Protein AF-A0A8X8IAD1-F1 (afdb_monomer_lite)

Sequence (58 aa):
MTASEADERWGLQPGTVRSSCVRGKLKEYIEKGLVRKSGKTWLVTEQAMTAVYGPEPI

Radius of gyration: 9.98 Å; chains: 1; bounding box: 29×17×24 Å

pLDDT: mean 96.08, std 2.46, range [81.5, 98.12]

Organism: Caldalkalibacillus thermarum (strain TA2.A1) (NCBI:txid986075)

InterPro domains:
  IPR045403 Helix-turn-helix domain, Firmicutes-type [PF20038] (1-56)

Secondary structure (DSSP, 8-state):
-BHHHHHHHTTPPTTHHHHHHHHSGGGGGTTTTSEEEETTEEEE-HHHHHHHH-SPP-

Structure (mmCIF, N/CA/C/O backbone):
data_AF-A0A8X8IAD1-F1
#
_entry.id   AF-A0A8X8IAD1-F1
#
loop_
_atom_site.group_PDB
_atom_site.id
_atom_site.type_symbol
_atom_site.label_atom_id
_atom_site.label_alt_id
_atom_site.label_comp_id
_atom_site.label_asym_id
_atom_site.label_entity_id
_atom_site.label_seq_id
_atom_site.pdbx_PDB_ins_code
_atom_site.Cartn_x
_atom_site.Cartn_y
_atom_site.Cartn_z
_atom_site.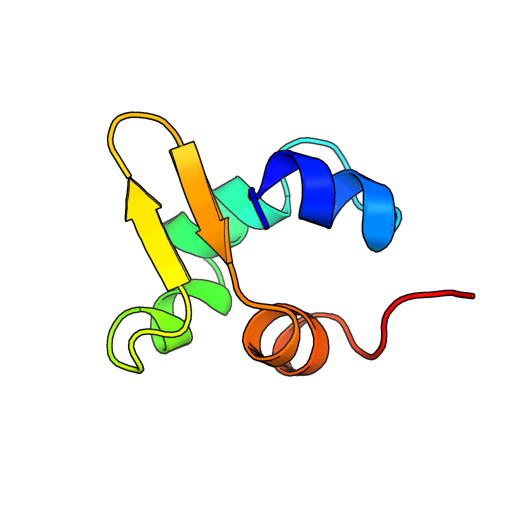occupancy
_atom_site.B_iso_or_equiv
_atom_site.auth_seq_id
_atom_site.auth_comp_id
_atom_site.auth_asym_id
_atom_site.auth_atom_id
_atom_site.pdbx_PDB_model_num
ATOM 1 N N . MET A 1 1 ? 3.734 -8.490 5.130 1.00 97.00 1 MET A N 1
ATOM 2 C CA . MET A 1 1 ? 4.669 -7.443 5.591 1.00 97.00 1 MET A CA 1
ATOM 3 C C . MET A 1 1 ? 3.906 -6.153 5.861 1.00 97.00 1 MET A C 1
ATOM 5 O O . MET A 1 1 ? 2.784 -5.997 5.386 1.00 97.00 1 MET A O 1
ATOM 9 N N . THR A 1 2 ? 4.461 -5.253 6.659 1.00 98.12 2 THR A N 1
ATOM 10 C CA . THR A 1 2 ? 3.951 -3.894 6.849 1.00 98.12 2 THR A CA 1
ATOM 11 C C . THR A 1 2 ? 4.222 -3.044 5.611 1.00 98.12 2 THR A C 1
ATOM 13 O O . THR A 1 2 ? 5.113 -3.339 4.821 1.00 98.12 2 THR A O 1
ATOM 16 N N . ALA A 1 3 ? 3.448 -1.974 5.431 1.00 97.19 3 ALA A N 1
ATOM 17 C CA . ALA A 1 3 ? 3.677 -1.027 4.343 1.00 97.19 3 ALA A CA 1
ATOM 18 C C . ALA A 1 3 ? 5.075 -0.387 4.405 1.00 97.19 3 ALA A C 1
ATOM 20 O O . ALA A 1 3 ? 5.663 -0.156 3.360 1.00 97.19 3 ALA A O 1
ATOM 21 N N . SER A 1 4 ? 5.605 -0.145 5.608 1.00 97.25 4 SER A N 1
ATOM 22 C CA . SER A 1 4 ? 6.959 0.387 5.794 1.00 97.25 4 SER A CA 1
ATOM 23 C C . SER A 1 4 ? 8.033 -0.607 5.348 1.00 97.25 4 SER A C 1
ATOM 25 O O . SER A 1 4 ? 8.883 -0.239 4.551 1.00 97.25 4 SER A O 1
ATOM 27 N N . GLU A 1 5 ? 7.939 -1.875 5.766 1.00 97.56 5 GLU A N 1
ATOM 28 C CA . GLU A 1 5 ? 8.861 -2.926 5.294 1.00 97.56 5 GLU A CA 1
ATOM 29 C C . GLU A 1 5 ? 8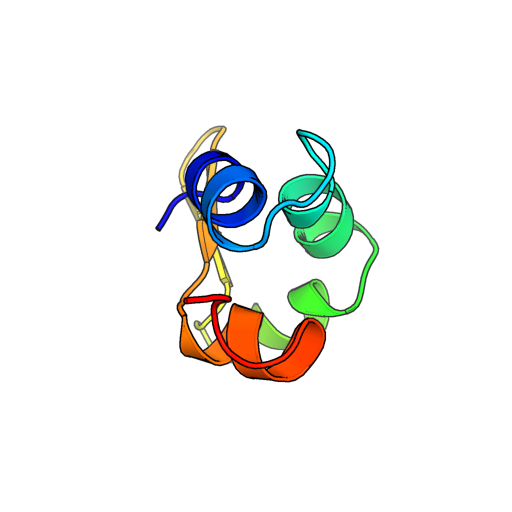.785 -3.100 3.770 1.00 97.56 5 GLU A C 1
ATOM 31 O O . GLU A 1 5 ? 9.787 -3.359 3.113 1.00 97.56 5 GLU A O 1
ATOM 36 N N . ALA A 1 6 ? 7.589 -2.953 3.197 1.00 97.75 6 ALA A N 1
ATOM 37 C CA . ALA A 1 6 ? 7.387 -3.020 1.756 1.00 97.75 6 ALA A CA 1
ATOM 38 C C . ALA A 1 6 ? 8.007 -1.822 1.018 1.00 97.75 6 ALA A C 1
ATOM 40 O O . ALA A 1 6 ? 8.527 -2.001 -0.081 1.00 97.75 6 ALA A O 1
ATOM 41 N N . ASP A 1 7 ? 7.973 -0.618 1.607 1.00 97.88 7 ASP A N 1
ATOM 42 C CA . ASP A 1 7 ? 8.675 0.543 1.053 1.00 97.88 7 ASP A CA 1
ATOM 43 C C . ASP A 1 7 ? 10.187 0.259 0.983 1.00 97.88 7 ASP A C 1
ATOM 45 O O . ASP A 1 7 ? 10.797 0.468 -0.062 1.00 97.88 7 ASP A O 1
ATOM 49 N N . GLU A 1 8 ? 10.776 -0.286 2.053 1.00 97.62 8 GLU A N 1
ATOM 50 C CA . GLU A 1 8 ? 12.206 -0.623 2.110 1.00 97.62 8 GLU A CA 1
ATOM 51 C C . GLU A 1 8 ? 12.586 -1.712 1.098 1.00 97.62 8 GLU A C 1
ATOM 53 O O . GLU A 1 8 ? 13.529 -1.538 0.329 1.00 97.62 8 GLU A O 1
ATOM 58 N N . ARG A 1 9 ? 11.817 -2.805 1.048 1.00 97.12 9 ARG A N 1
ATOM 59 C CA . ARG A 1 9 ? 12.072 -3.942 0.150 1.00 97.12 9 ARG A CA 1
ATOM 60 C C . ARG A 1 9 ? 11.995 -3.586 -1.331 1.00 97.12 9 ARG A C 1
ATOM 62 O O . ARG A 1 9 ? 12.801 -4.068 -2.110 1.00 97.12 9 ARG A O 1
ATOM 69 N N . TRP A 1 10 ? 11.056 -2.725 -1.728 1.00 96.94 10 TRP A N 1
ATOM 70 C CA . TRP A 1 10 ? 10.919 -2.282 -3.123 1.00 96.94 10 TRP A CA 1
ATOM 71 C C . TRP A 1 10 ? 11.716 -1.011 -3.447 1.00 96.94 10 TRP A C 1
ATOM 73 O O . TRP A 1 10 ? 11.584 -0.478 -4.549 1.00 96.94 10 TRP A O 1
ATOM 83 N N . GLY A 1 11 ? 12.518 -0.494 -2.509 1.00 96.75 11 GLY A N 1
ATOM 84 C CA . GLY A 1 11 ? 13.266 0.752 -2.701 1.00 96.75 11 GLY A CA 1
ATOM 85 C C . GLY A 1 11 ? 12.366 1.968 -2.967 1.00 96.75 11 GLY A C 1
ATOM 86 O O . GLY A 1 11 ? 12.744 2.881 -3.704 1.00 96.75 11 GLY A O 1
ATOM 87 N N . LEU A 1 12 ? 11.151 1.975 -2.414 1.00 96.75 12 LEU A N 1
ATOM 88 C CA . LEU A 1 12 ? 10.182 3.057 -2.566 1.00 96.75 12 LEU A CA 1
ATOM 89 C C . LEU A 1 12 ? 10.404 4.141 -1.507 1.00 96.75 12 LEU A C 1
ATOM 91 O O . LEU A 1 12 ? 10.954 3.907 -0.432 1.00 96.75 12 LEU A O 1
ATOM 95 N N . GLN A 1 13 ? 9.920 5.354 -1.785 1.00 97.44 13 GLN A N 1
ATOM 96 C CA . GLN A 1 13 ? 9.960 6.422 -0.785 1.00 97.44 13 GLN A CA 1
ATOM 97 C C . GLN A 1 13 ? 9.093 6.044 0.430 1.00 97.44 13 GLN A C 1
ATOM 99 O O . GLN A 1 13 ? 7.962 5.584 0.230 1.00 97.44 13 GLN A O 1
ATOM 104 N N . PRO A 1 14 ? 9.546 6.299 1.672 1.00 97.50 14 PRO A N 1
ATOM 105 C CA . PRO A 1 14 ? 8.781 5.977 2.871 1.00 97.50 14 PRO A CA 1
ATOM 106 C C . PRO A 1 14 ? 7.356 6.544 2.835 1.00 97.50 14 PRO A C 1
ATOM 108 O O . PRO A 1 14 ? 7.139 7.741 2.646 1.00 97.50 14 PRO A O 1
ATOM 111 N N . GLY A 1 15 ? 6.364 5.679 3.037 1.00 96.31 15 GLY A N 1
ATOM 112 C CA . GLY A 1 15 ? 4.946 6.023 2.998 1.00 96.31 15 GLY A CA 1
ATOM 113 C C . GLY A 1 15 ? 4.288 5.887 1.621 1.00 96.31 15 GLY A C 1
ATOM 114 O O . GLY A 1 15 ? 3.073 6.106 1.526 1.00 96.31 15 GLY A O 1
ATOM 115 N N . THR A 1 16 ? 5.022 5.489 0.578 1.00 97.56 16 THR A N 1
ATOM 116 C CA . THR A 1 16 ? 4.473 5.255 -0.769 1.00 97.56 16 THR A CA 1
ATOM 117 C C . THR A 1 16 ? 3.438 4.139 -0.745 1.00 97.56 16 THR A C 1
ATOM 119 O O . THR A 1 16 ? 2.300 4.345 -1.183 1.00 97.56 16 THR A O 1
ATOM 122 N N . VAL A 1 17 ? 3.780 2.988 -0.164 1.00 97.62 17 VAL A N 1
ATOM 123 C CA . VAL A 1 17 ? 2.885 1.830 -0.057 1.00 97.62 17 VAL A CA 1
ATOM 124 C C . VAL A 1 17 ? 1.665 2.184 0.789 1.00 97.62 17 VAL A C 1
ATOM 126 O O . VAL A 1 17 ? 0.530 1.942 0.379 1.00 97.62 17 VAL A O 1
ATOM 129 N N . ARG A 1 18 ? 1.858 2.869 1.926 1.00 96.81 18 ARG A N 1
ATOM 130 C CA . ARG A 1 18 ? 0.746 3.341 2.771 1.00 96.81 18 ARG A CA 1
ATOM 131 C C . ARG A 1 18 ? -0.202 4.269 2.008 1.00 96.81 18 ARG A C 1
ATOM 133 O O . ARG A 1 18 ? -1.418 4.118 2.111 1.00 96.81 18 ARG A O 1
ATOM 140 N N . SER A 1 19 ? 0.338 5.236 1.269 1.00 97.31 19 SER A N 1
ATOM 141 C CA . SER A 1 19 ? -0.436 6.144 0.417 1.00 97.31 19 SER A CA 1
ATOM 142 C C . SER A 1 19 ? -1.214 5.359 -0.643 1.00 97.31 19 SER A C 1
ATOM 144 O O . SER A 1 19 ? -2.401 5.606 -0.850 1.00 97.31 19 SER A O 1
ATOM 146 N N . SER A 1 20 ? -0.589 4.355 -1.256 1.00 97.00 20 SER A N 1
ATOM 147 C CA . SER A 1 20 ? -1.227 3.493 -2.251 1.00 97.00 20 SER A CA 1
ATOM 148 C C . SER A 1 20 ? -2.369 2.649 -1.668 1.00 97.00 20 SER A C 1
ATOM 150 O O . SER A 1 20 ? -3.409 2.523 -2.308 1.00 97.00 20 SER A O 1
ATOM 152 N N . CYS A 1 21 ? -2.262 2.167 -0.425 1.00 96.19 21 CYS A N 1
ATOM 153 C CA . CYS A 1 21 ? -3.370 1.476 0.250 1.00 96.19 21 CYS A CA 1
ATOM 154 C C . CYS A 1 21 ? -4.604 2.372 0.470 1.00 96.19 21 CYS A C 1
ATOM 156 O O . CYS A 1 21 ? -5.726 1.876 0.518 1.00 96.19 21 CYS A O 1
ATOM 158 N N . VAL A 1 22 ? -4.413 3.687 0.628 1.00 95.12 22 VAL A N 1
ATOM 159 C CA . VAL A 1 22 ? -5.508 4.639 0.895 1.00 95.12 22 VAL A CA 1
ATOM 160 C C . VAL A 1 22 ? -6.116 5.189 -0.398 1.00 95.12 22 VAL A C 1
ATOM 162 O O . VAL A 1 22 ? -7.338 5.300 -0.504 1.00 95.12 22 VAL A O 1
ATOM 165 N N . ARG A 1 23 ? -5.273 5.555 -1.370 1.00 94.56 23 ARG A N 1
ATOM 166 C CA . ARG A 1 23 ? -5.671 6.308 -2.575 1.00 94.56 23 ARG A CA 1
ATOM 167 C C . ARG A 1 23 ? -5.094 5.780 -3.894 1.00 94.56 23 ARG A C 1
ATOM 169 O O . ARG A 1 23 ? -5.311 6.408 -4.922 1.00 94.56 23 ARG A O 1
ATOM 176 N N . GLY A 1 24 ? -4.341 4.684 -3.879 1.00 94.69 24 GLY A N 1
ATOM 177 C CA . GLY A 1 24 ? -3.686 4.121 -5.065 1.00 94.69 24 GLY A CA 1
ATOM 178 C C . GLY A 1 24 ? -4.162 2.712 -5.419 1.00 94.69 24 GLY A C 1
ATOM 179 O O . GLY A 1 24 ? -5.201 2.246 -4.953 1.00 94.69 24 GLY A O 1
ATOM 180 N N . LYS A 1 25 ? -3.366 2.031 -6.253 1.00 94.69 25 LYS A N 1
ATOM 181 C CA . LYS A 1 25 ? -3.687 0.721 -6.850 1.00 94.69 25 LYS A CA 1
ATOM 182 C C . LYS A 1 25 ? -3.816 -0.409 -5.824 1.00 94.69 25 LYS A C 1
ATOM 184 O O . LYS A 1 25 ? -4.545 -1.367 -6.050 1.00 94.69 25 LYS A O 1
ATOM 189 N N . LEU A 1 26 ? -3.157 -0.301 -4.665 1.00 96.25 26 LEU A N 1
ATOM 190 C CA . LEU A 1 26 ? -3.268 -1.317 -3.607 1.00 96.25 26 LEU A CA 1
ATOM 191 C C . LEU A 1 26 ? -4.667 -1.383 -2.974 1.00 96.25 26 LEU A C 1
ATOM 193 O O . LEU A 1 26 ? -5.003 -2.388 -2.351 1.00 96.25 26 LEU A O 1
ATOM 197 N N . LYS A 1 27 ? -5.504 -0.355 -3.158 1.00 95.12 27 LYS A N 1
ATOM 198 C CA . LYS A 1 27 ? -6.877 -0.338 -2.643 1.00 95.12 27 LYS A CA 1
ATOM 199 C C . LYS A 1 27 ? -7.739 -1.472 -3.218 1.00 95.12 27 LYS A C 1
ATOM 201 O O . LYS A 1 27 ? -8.516 -2.067 -2.480 1.00 95.12 27 LYS A O 1
ATOM 206 N N . GLU A 1 28 ? -7.551 -1.826 -4.490 1.00 95.19 28 GLU A N 1
ATOM 207 C CA . GLU A 1 28 ? -8.284 -2.911 -5.175 1.00 95.19 28 GLU A CA 1
ATOM 208 C C . GLU A 1 28 ? -7.971 -4.303 -4.597 1.00 95.19 28 GLU A C 1
ATOM 210 O O . GLU A 1 28 ? -8.711 -5.268 -4.783 1.00 95.19 28 GLU A O 1
ATOM 215 N N . TYR A 1 29 ? -6.861 -4.422 -3.869 1.00 96.38 29 TYR A N 1
ATOM 216 C CA . TYR A 1 29 ? -6.423 -5.663 -3.238 1.00 96.38 29 TYR A CA 1
ATOM 217 C C . TYR A 1 29 ? -6.959 -5.821 -1.808 1.00 96.38 29 TYR A C 1
ATOM 219 O O . TYR A 1 29 ? -6.758 -6.874 -1.199 1.00 96.38 29 TYR A O 1
ATOM 227 N N . ILE A 1 30 ? -7.674 -4.816 -1.282 1.00 94.56 30 ILE A N 1
ATOM 228 C CA . ILE A 1 30 ? -8.335 -4.891 0.028 1.00 94.56 30 ILE A CA 1
ATOM 229 C C . ILE A 1 30 ? -9.496 -5.882 -0.019 1.00 94.56 30 ILE A C 1
ATOM 231 O O . ILE A 1 30 ? -9.576 -6.774 0.822 1.00 94.56 30 ILE A O 1
ATOM 235 N N . GLU A 1 31 ? -10.354 -5.781 -1.035 1.00 92.56 31 GLU A N 1
ATOM 236 C CA . GLU A 1 31 ? -11.495 -6.690 -1.224 1.00 92.56 31 GLU A CA 1
ATOM 237 C C . GLU A 1 31 ? -11.041 -8.131 -1.497 1.00 92.56 31 GLU A C 1
ATOM 239 O O . GLU A 1 31 ? -11.731 -9.084 -1.152 1.00 92.56 31 GLU A O 1
ATOM 244 N N . LYS A 1 32 ? -9.830 -8.294 -2.043 1.00 94.44 32 LYS A N 1
ATOM 245 C CA . LYS A 1 32 ? -9.182 -9.595 -2.266 1.00 94.44 32 LYS A CA 1
ATOM 246 C C . LYS A 1 32 ? -8.524 -10.173 -1.005 1.00 94.44 32 LYS A C 1
ATOM 248 O O . LYS A 1 32 ? -7.946 -11.252 -1.068 1.00 94.44 32 LYS A O 1
ATOM 253 N N . GLY A 1 33 ? -8.539 -9.448 0.118 1.00 95.50 33 GLY A N 1
ATOM 254 C CA . GLY A 1 33 ? -7.891 -9.856 1.370 1.00 95.50 33 GLY A CA 1
ATOM 255 C C . GLY A 1 33 ? -6.357 -9.802 1.348 1.00 95.50 33 GLY A C 1
ATOM 256 O O . GLY A 1 33 ? -5.713 -10.238 2.300 1.00 95.50 33 GLY A O 1
ATOM 257 N N . LEU A 1 34 ? -5.760 -9.253 0.287 1.00 96.38 34 LEU A N 1
ATOM 258 C CA . LEU A 1 34 ? -4.308 -9.193 0.080 1.00 96.38 34 LEU A CA 1
ATOM 259 C C . LEU A 1 34 ? -3.671 -7.925 0.667 1.00 96.38 34 LEU A C 1
ATOM 261 O O . LEU A 1 34 ? -2.447 -7.853 0.815 1.00 96.38 34 LEU A O 1
ATOM 265 N N . VAL A 1 35 ? -4.501 -6.942 1.016 1.00 97.56 35 VAL A N 1
ATOM 266 C CA . VAL A 1 35 ? -4.138 -5.719 1.732 1.00 97.56 35 VAL A CA 1
ATOM 267 C C . VAL A 1 35 ? -5.139 -5.514 2.861 1.00 97.56 35 VAL A C 1
ATOM 269 O O . VAL A 1 35 ? -6.345 -5.600 2.653 1.00 97.56 35 VAL A O 1
ATOM 272 N N . ARG A 1 36 ? -4.673 -5.214 4.074 1.00 97.19 36 ARG A N 1
ATOM 273 C CA . ARG A 1 36 ? -5.571 -4.902 5.194 1.00 97.19 36 ARG A CA 1
ATOM 274 C C . ARG A 1 36 ? -4.979 -3.881 6.147 1.00 97.19 36 ARG A C 1
ATOM 276 O O . ARG A 1 36 ? -3.765 -3.772 6.298 1.00 97.19 36 ARG A O 1
ATOM 283 N N . LYS A 1 37 ? -5.850 -3.168 6.855 1.00 96.62 37 LYS A N 1
ATOM 284 C CA . LYS A 1 37 ? -5.457 -2.274 7.946 1.00 96.62 37 LYS A CA 1
ATOM 285 C C . LYS A 1 37 ? -5.513 -3.029 9.276 1.00 96.62 37 LYS A C 1
ATOM 287 O O . LYS A 1 37 ? -6.535 -3.620 9.609 1.00 96.62 37 LYS A O 1
ATOM 292 N N . SER A 1 38 ? -4.419 -3.005 10.031 1.00 95.38 38 SER A N 1
ATOM 293 C CA . SER A 1 38 ? -4.295 -3.601 11.364 1.00 95.38 38 SER A CA 1
ATOM 294 C C . SER A 1 38 ? -3.948 -2.501 12.367 1.00 95.38 38 SER A C 1
ATOM 296 O O . SER A 1 38 ? -2.798 -2.072 12.478 1.00 95.38 38 SER A O 1
ATOM 298 N N . GLY A 1 39 ? -4.965 -1.976 13.054 1.00 94.00 39 GLY A N 1
ATOM 299 C CA . GLY A 1 39 ? -4.818 -0.804 13.919 1.00 94.00 39 GLY A CA 1
ATOM 300 C C . GLY A 1 39 ? -4.354 0.428 13.134 1.00 94.00 39 GLY A C 1
ATOM 301 O O . GLY A 1 39 ? -5.062 0.924 12.253 1.00 94.00 39 GLY A O 1
ATOM 302 N N . LYS A 1 40 ? -3.156 0.932 13.452 1.00 91.94 40 LYS A N 1
ATOM 303 C CA . LYS A 1 40 ? -2.535 2.085 12.772 1.00 91.94 40 LYS A CA 1
ATOM 304 C C . LYS A 1 40 ? -1.654 1.693 11.576 1.00 91.94 40 LYS A C 1
ATOM 306 O O . LYS A 1 40 ? -1.253 2.575 10.819 1.00 91.94 40 LYS A O 1
ATOM 311 N N . THR A 1 41 ? -1.404 0.401 11.376 1.00 94.94 41 THR A N 1
ATOM 312 C CA . THR A 1 41 ? -0.459 -0.115 10.378 1.00 94.94 41 THR A CA 1
ATOM 313 C C . THR A 1 41 ? -1.198 -0.745 9.203 1.00 94.94 41 THR A C 1
ATOM 315 O O . THR A 1 41 ? -2.237 -1.381 9.374 1.00 94.94 41 THR A O 1
ATOM 318 N N . TRP A 1 42 ? -0.664 -0.579 7.995 1.00 97.25 42 TRP A N 1
ATOM 319 C CA . TRP A 1 42 ? -1.128 -1.305 6.813 1.00 97.25 42 TRP A C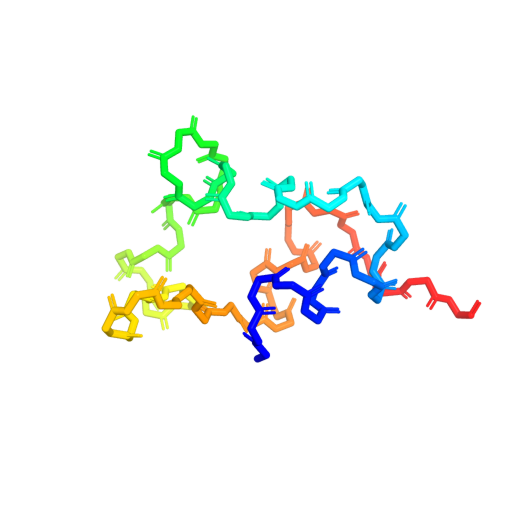A 1
ATOM 320 C C . TRP A 1 42 ? -0.286 -2.554 6.616 1.00 97.25 42 TRP A C 1
ATOM 322 O O . TRP A 1 42 ? 0.938 -2.489 6.704 1.00 97.25 42 TRP A O 1
ATOM 332 N N . LEU A 1 43 ? -0.952 -3.672 6.357 1.00 98.12 43 LEU A N 1
ATOM 333 C CA . LEU A 1 43 ? -0.335 -4.943 6.024 1.00 98.12 43 LEU A CA 1
ATOM 334 C C . LEU A 1 43 ? -0.618 -5.247 4.559 1.00 98.12 43 LEU A C 1
ATOM 336 O O . LEU A 1 43 ? -1.765 -5.169 4.114 1.00 98.12 43 LEU A O 1
ATOM 340 N N .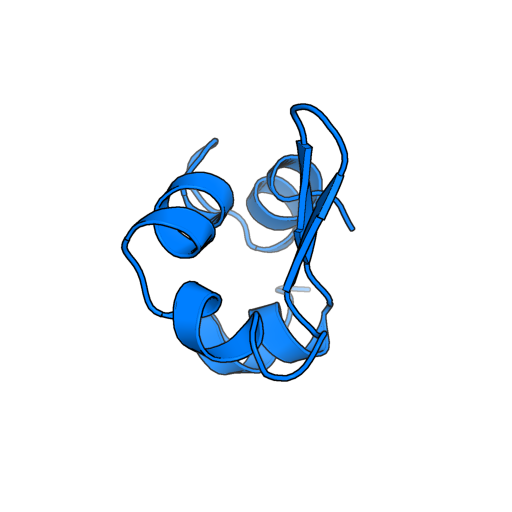 VAL A 1 44 ? 0.435 -5.597 3.839 1.00 97.88 44 VAL A N 1
ATOM 341 C CA . VAL A 1 44 ? 0.407 -5.968 2.429 1.00 97.88 44 VAL A CA 1
ATOM 342 C C . VAL A 1 44 ? 1.053 -7.337 2.254 1.00 97.88 44 VAL A C 1
ATOM 344 O O . VAL A 1 44 ? 1.934 -7.747 3.023 1.00 97.88 44 VAL A O 1
ATOM 347 N N . THR A 1 45 ? 0.575 -8.068 1.259 1.00 98.00 45 THR A N 1
ATOM 348 C CA . THR A 1 45 ? 1.191 -9.316 0.806 1.00 98.00 45 THR A CA 1
ATOM 349 C C . THR A 1 45 ? 2.204 -9.025 -0.291 1.00 98.00 45 THR A C 1
ATOM 351 O O . THR A 1 45 ? 2.059 -8.055 -1.036 1.00 98.00 45 THR A O 1
ATOM 354 N N . GLU A 1 46 ? 3.203 -9.894 -0.412 1.00 96.94 46 GLU A N 1
ATOM 355 C CA . GLU A 1 46 ? 4.144 -9.868 -1.533 1.00 96.94 46 GLU A CA 1
ATOM 356 C C . GLU A 1 46 ? 3.397 -9.946 -2.867 1.00 96.94 46 GLU A C 1
ATOM 358 O O . GLU A 1 46 ? 3.634 -9.128 -3.738 1.00 96.94 46 GLU A O 1
ATOM 363 N N . GLN A 1 47 ? 2.375 -10.802 -2.976 1.00 97.31 47 GLN A N 1
ATOM 364 C CA . GLN A 1 47 ? 1.542 -10.899 -4.178 1.00 97.31 47 GLN A CA 1
ATOM 365 C C . GLN A 1 47 ? 0.923 -9.553 -4.601 1.00 97.31 47 GLN A C 1
ATOM 367 O O . GLN A 1 47 ? 0.927 -9.218 -5.785 1.00 97.31 47 GLN A O 1
ATOM 372 N N . ALA A 1 48 ? 0.389 -8.771 -3.655 1.00 97.44 48 ALA A N 1
ATOM 373 C CA . ALA A 1 48 ? -0.152 -7.446 -3.965 1.00 97.44 48 ALA A CA 1
ATOM 374 C C . ALA A 1 48 ? 0.950 -6.457 -4.372 1.00 97.44 48 ALA A C 1
ATOM 376 O O . ALA A 1 4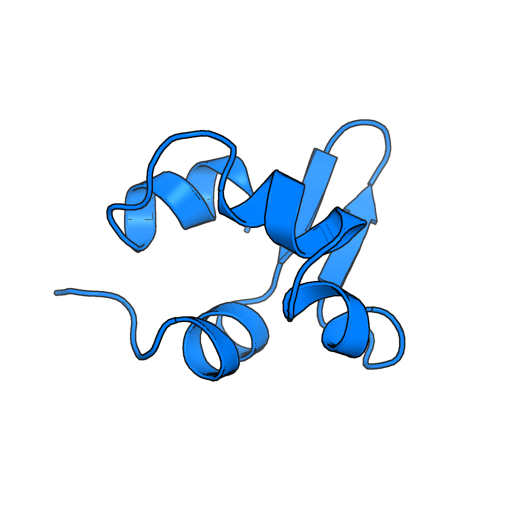8 ? 0.748 -5.663 -5.291 1.00 97.44 48 ALA A O 1
ATOM 377 N N . MET A 1 49 ? 2.114 -6.520 -3.718 1.00 98.00 49 MET A N 1
ATOM 378 C CA . MET A 1 49 ? 3.273 -5.699 -4.074 1.00 98.00 49 MET A CA 1
ATOM 379 C C . MET A 1 49 ? 3.779 -6.035 -5.477 1.00 98.00 49 MET A C 1
ATOM 381 O O . MET A 1 49 ? 3.886 -5.136 -6.306 1.00 98.00 49 MET A O 1
ATOM 385 N N . THR A 1 50 ? 3.970 -7.316 -5.788 1.00 97.38 50 THR A N 1
ATOM 386 C CA . THR A 1 50 ? 4.410 -7.795 -7.099 1.00 97.38 50 THR A CA 1
ATOM 387 C C . THR A 1 50 ? 3.460 -7.391 -8.216 1.00 97.38 50 THR A C 1
ATOM 389 O O . THR A 1 50 ? 3.904 -6.968 -9.281 1.00 97.38 50 THR A O 1
ATOM 392 N N . ALA A 1 51 ? 2.151 -7.451 -7.973 1.00 96.81 51 ALA A N 1
ATOM 393 C CA . ALA A 1 51 ? 1.160 -7.069 -8.970 1.00 96.81 51 ALA A CA 1
ATOM 394 C C . ALA A 1 51 ? 1.124 -5.553 -9.259 1.00 96.81 51 ALA A C 1
ATOM 396 O O . ALA A 1 51 ? 0.747 -5.151 -10.359 1.00 96.81 51 ALA A O 1
ATOM 397 N N . VAL A 1 52 ? 1.488 -4.703 -8.290 1.00 96.75 52 VAL A N 1
ATOM 398 C CA . VAL A 1 52 ? 1.428 -3.235 -8.429 1.00 96.75 52 VAL A CA 1
ATOM 399 C C . VAL A 1 52 ? 2.774 -2.622 -8.818 1.00 96.75 52 VAL A C 1
ATOM 401 O O . VAL A 1 52 ? 2.803 -1.708 -9.644 1.00 96.75 52 VAL A O 1
ATOM 404 N N . TYR A 1 53 ? 3.859 -3.097 -8.212 1.00 96.06 53 TYR A N 1
ATOM 405 C CA . TYR A 1 53 ? 5.203 -2.522 -8.304 1.00 96.06 53 TYR A CA 1
ATOM 406 C C . TYR A 1 53 ? 6.204 -3.422 -9.041 1.00 96.06 53 TYR A C 1
ATOM 408 O O . TYR A 1 53 ? 7.310 -2.974 -9.325 1.00 96.06 53 TYR A O 1
ATOM 416 N N . GLY A 1 54 ? 5.822 -4.652 -9.397 1.00 96.75 54 GLY A N 1
ATOM 417 C CA . GLY A 1 54 ? 6.725 -5.642 -9.987 1.00 96.75 54 GLY A CA 1
ATOM 418 C C . GLY A 1 54 ? 7.451 -6.491 -8.935 1.00 96.75 54 GLY A C 1
ATOM 419 O O . GLY A 1 54 ? 7.254 -6.282 -7.738 1.00 96.75 54 GLY A O 1
ATOM 420 N N . PRO A 1 55 ? 8.246 -7.490 -9.354 1.00 96.19 55 PRO A N 1
ATOM 421 C CA . PRO A 1 55 ? 8.959 -8.381 -8.434 1.00 96.19 55 PRO A CA 1
ATOM 422 C C . PRO A 1 55 ? 9.861 -7.608 -7.461 1.00 96.19 55 PRO A C 1
ATOM 424 O O . PRO A 1 55 ? 10.334 -6.521 -7.794 1.00 96.19 55 PRO A O 1
ATOM 427 N N . GLU A 1 56 ? 10.070 -8.163 -6.262 1.00 94.81 56 GLU A N 1
ATOM 428 C CA . GLU A 1 56 ? 10.997 -7.590 -5.275 1.00 94.81 56 GLU A CA 1
ATOM 429 C C . GLU A 1 56 ? 12.400 -7.490 -5.911 1.00 94.81 56 GLU A C 1
ATOM 431 O O . GLU A 1 56 ? 12.854 -8.470 -6.516 1.00 94.81 56 GLU A O 1
ATOM 436 N N . PRO A 1 57 ? 13.058 -6.315 -5.866 1.00 90.81 57 PRO A N 1
ATOM 437 C CA . PRO 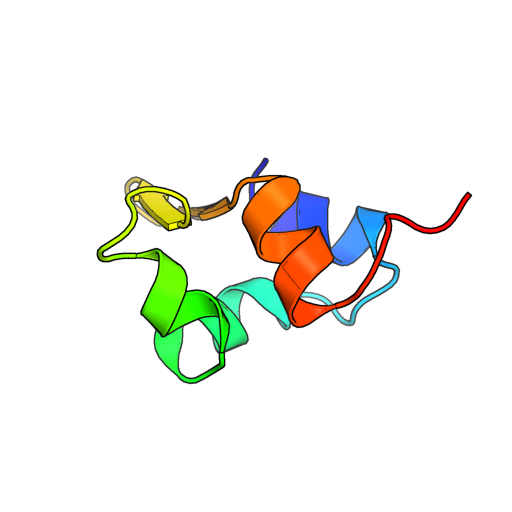A 1 57 ? 14.417 -6.168 -6.372 1.00 90.81 57 PRO A CA 1
ATOM 438 C C . PRO A 1 57 ? 15.383 -7.058 -5.576 1.00 90.81 57 PRO A C 1
ATOM 440 O O . PRO A 1 57 ? 15.202 -7.267 -4.378 1.00 90.81 57 PRO A O 1
ATOM 443 N N . ILE A 1 58 ? 16.385 -7.599 -6.274 1.00 81.50 58 ILE A N 1
ATOM 444 C CA . ILE A 1 58 ? 17.390 -8.533 -5.737 1.00 81.50 58 ILE A CA 1
ATOM 445 C C . ILE A 1 58 ? 18.552 -7.766 -5.108 1.00 81.50 58 ILE A C 1
ATOM 447 O O . ILE A 1 58 ? 18.975 -6.763 -5.731 1.00 81.50 58 ILE A O 1
#

Foldseek 3Di:
DWQQVLCVQQVHDGCPSVCCCVPNDLVVCVVVVQWDDDPPIIDHHQVSSCVPRNHGDD